Protein AF-A0A933FBD4-F1 (afdb_monomer_lite)

Secondary structure (DSSP, 8-state):
-HHHHHHHHH-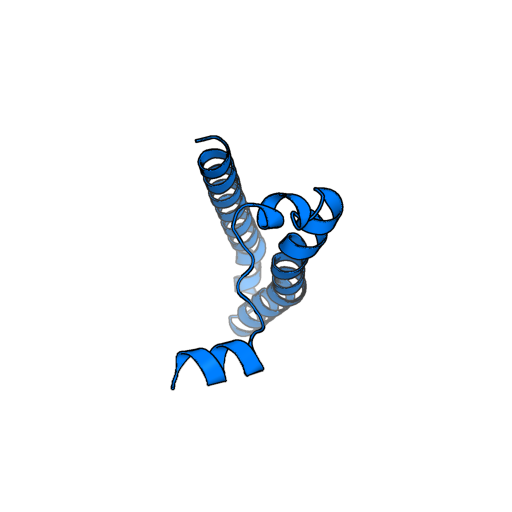SPPPTTGGGTSPPPHHHHHHHHHHHHHHHHHHHHHHHHHHHHHH-GGGGGGHHHHHHHHHHHHHHHHHHHHHHHH-

Sequence (87 aa):
MASSLKRLLLGDPLATAQARHERLGKVTGLAVFASDNLSSVAYATEEILLVLALAGPAAFASTLPIGTAIGLLLVVVATSYWQTVHA

pLDDT: mean 85.13, std 11.84, range [52.12, 98.0]

Foldseek 3Di:
DVVVVVCVVPNDDDDPVCVVVPDDDPVRVCVVVVVVVVVCVVVVLVVVVVVQVVVHDVSVVCSVVVVVVVVVVVVVVVVVVVVVVVD

Radius of gyration: 21.19 Å; chains: 1; bounding box: 60×22×44 Å

Structure (mmCIF, N/CA/C/O backbone):
data_A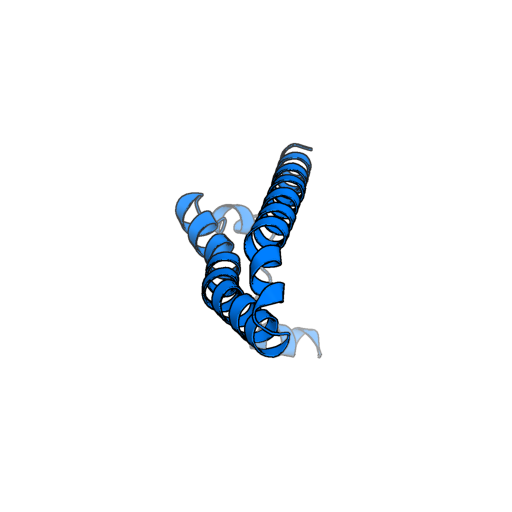F-A0A933FBD4-F1
#
_entry.id   AF-A0A933FBD4-F1
#
loop_
_atom_site.group_PDB
_atom_site.id
_atom_site.type_symbol
_atom_site.label_atom_id
_atom_site.label_alt_id
_atom_site.label_comp_id
_atom_site.label_asym_id
_atom_site.label_entity_id
_atom_site.label_seq_id
_atom_site.pdbx_PDB_ins_code
_atom_site.Cartn_x
_atom_site.Cartn_y
_atom_site.Cartn_z
_atom_site.occupancy
_atom_site.B_iso_or_equiv
_atom_site.auth_seq_id
_atom_site.auth_comp_id
_atom_site.auth_asym_id
_atom_site.auth_atom_id
_atom_site.pdbx_PDB_model_num
ATOM 1 N N . MET A 1 1 ? -44.426 3.529 2.887 1.00 52.12 1 MET A N 1
ATOM 2 C CA . MET A 1 1 ? -44.201 2.435 1.909 1.00 52.12 1 MET A CA 1
ATOM 3 C C . MET A 1 1 ? -42.728 2.072 1.731 1.00 52.12 1 MET A C 1
ATOM 5 O O . MET A 1 1 ? -42.418 0.897 1.850 1.00 52.12 1 MET A O 1
ATOM 9 N N . ALA A 1 2 ? -41.811 3.026 1.519 1.00 61.62 2 ALA A N 1
ATOM 10 C CA . ALA A 1 2 ? -40.389 2.713 1.304 1.00 61.62 2 ALA A CA 1
ATOM 11 C C . ALA A 1 2 ? -39.694 1.987 2.481 1.00 61.62 2 ALA A C 1
ATOM 13 O O . ALA A 1 2 ? -38.835 1.141 2.249 1.00 61.62 2 ALA A O 1
ATOM 14 N N . SER A 1 3 ? -40.074 2.256 3.739 1.00 68.56 3 SER A N 1
ATOM 15 C CA . SER A 1 3 ? -39.440 1.615 4.908 1.00 68.56 3 SER A CA 1
ATOM 16 C C . SER A 1 3 ? -39.793 0.131 5.071 1.00 68.56 3 SER A C 1
ATOM 18 O O . SER A 1 3 ? -38.943 -0.646 5.496 1.00 68.56 3 SER A O 1
ATOM 20 N N . SER A 1 4 ? -41.008 -0.285 4.699 1.00 78.25 4 SER A N 1
ATOM 21 C CA . SER A 1 4 ? -41.448 -1.686 4.790 1.00 78.25 4 SER A CA 1
ATOM 22 C C . SER A 1 4 ? -40.747 -2.573 3.763 1.00 78.25 4 SER A C 1
ATOM 24 O O . SER A 1 4 ? -40.316 -3.670 4.101 1.00 78.25 4 SER A O 1
ATOM 26 N N . LEU A 1 5 ? -40.570 -2.074 2.534 1.00 80.88 5 LEU A N 1
ATOM 27 C CA . LEU A 1 5 ? -39.825 -2.786 1.492 1.00 80.88 5 LEU A CA 1
ATOM 28 C C . LEU A 1 5 ? -38.340 -2.916 1.868 1.00 80.88 5 LEU A C 1
ATOM 30 O O . LEU A 1 5 ? -37.732 -3.966 1.684 1.00 80.88 5 LEU A O 1
ATOM 34 N N . LYS A 1 6 ? -37.776 -1.862 2.471 1.00 76.12 6 LYS A N 1
ATOM 35 C CA . LYS A 1 6 ? -36.394 -1.843 2.958 1.00 76.12 6 LYS A CA 1
ATOM 36 C C . LYS A 1 6 ? -36.167 -2.841 4.104 1.00 76.12 6 LYS A C 1
ATOM 38 O O . LYS A 1 6 ? -35.167 -3.545 4.082 1.00 76.12 6 LYS A O 1
ATOM 43 N N . ARG A 1 7 ? -37.109 -2.959 5.052 1.00 79.81 7 ARG A N 1
ATOM 44 C CA . ARG A 1 7 ? -37.068 -3.973 6.131 1.00 79.81 7 ARG A CA 1
ATOM 45 C C . ARG A 1 7 ? -37.180 -5.404 5.614 1.00 79.81 7 ARG A C 1
ATOM 47 O O . ARG A 1 7 ? -36.542 -6.286 6.168 1.00 79.81 7 ARG A O 1
ATOM 54 N N . LEU A 1 8 ? -37.964 -5.637 4.562 1.00 84.25 8 LEU A N 1
ATOM 55 C CA . LEU A 1 8 ? -38.089 -6.971 3.972 1.00 84.25 8 LEU A CA 1
ATOM 56 C C . LEU A 1 8 ? -36.788 -7.424 3.289 1.00 84.25 8 LEU A C 1
ATOM 58 O O . LEU A 1 8 ? -36.444 -8.597 3.358 1.00 84.25 8 LEU A O 1
ATOM 62 N N . LEU A 1 9 ? -36.070 -6.499 2.643 1.00 84.19 9 LEU A N 1
ATOM 63 C CA . LEU A 1 9 ? -34.839 -6.802 1.906 1.00 84.19 9 LEU A CA 1
ATOM 64 C C . LEU A 1 9 ? -33.578 -6.817 2.782 1.00 84.19 9 LEU A C 1
ATOM 66 O O . LEU A 1 9 ? -32.694 -7.630 2.541 1.00 84.19 9 LEU A O 1
ATOM 70 N N . LEU A 1 10 ? -33.472 -5.910 3.760 1.00 81.19 10 LEU A N 1
ATOM 71 C CA . LEU A 1 10 ? -32.270 -5.753 4.594 1.00 81.19 10 LEU A CA 1
ATOM 72 C C . LEU A 1 10 ? -32.412 -6.319 6.016 1.00 81.19 10 LEU A C 1
ATOM 74 O O . LEU A 1 10 ? -31.413 -6.418 6.721 1.00 81.19 10 LEU A O 1
ATOM 78 N N . GLY A 1 11 ? -33.621 -6.687 6.444 1.00 78.25 11 GLY A N 1
ATOM 79 C CA . GLY A 1 11 ? -33.898 -7.106 7.818 1.00 78.25 11 GLY A CA 1
ATOM 80 C C . GLY A 1 11 ? -34.136 -5.940 8.784 1.00 78.25 11 GLY A C 1
ATOM 81 O O . GLY A 1 11 ? -34.168 -4.764 8.402 1.00 78.25 11 GLY A O 1
ATOM 82 N N . ASP A 1 12 ? -34.365 -6.279 10.053 1.00 76.19 12 ASP A N 1
ATOM 83 C CA . ASP A 1 12 ? -34.578 -5.298 11.116 1.00 76.19 12 ASP A CA 1
ATOM 84 C C . ASP A 1 12 ? -33.270 -4.572 11.476 1.00 76.19 12 ASP A C 1
ATOM 86 O O . ASP A 1 12 ? -32.217 -5.206 11.567 1.00 76.19 12 ASP A O 1
ATOM 90 N N . PRO A 1 13 ? -33.303 -3.243 11.698 1.00 67.06 13 PRO A N 1
ATOM 91 C CA . PRO A 1 13 ? -32.119 -2.509 12.119 1.00 67.06 13 PRO A CA 1
ATOM 92 C C . PRO A 1 13 ? -31.638 -3.022 13.482 1.00 67.06 13 PRO A C 1
ATOM 94 O O . PRO A 1 13 ? -32.404 -3.060 14.446 1.00 67.06 13 PRO A O 1
ATOM 97 N N . LEU A 1 14 ? -30.355 -3.378 13.564 1.00 65.00 14 LEU A N 1
ATOM 98 C CA . LEU A 1 14 ? -29.696 -3.745 14.815 1.00 65.00 14 LEU A CA 1
ATOM 99 C C . LEU A 1 14 ? -29.782 -2.576 15.798 1.00 65.00 14 LEU A C 1
ATOM 101 O O . LEU A 1 14 ? -29.265 -1.488 15.524 1.00 65.00 14 LEU A O 1
ATOM 105 N N . ALA A 1 15 ? -30.428 -2.780 16.951 1.00 69.75 15 ALA A N 1
ATOM 106 C CA . ALA A 1 15 ? -30.446 -1.743 17.968 1.00 69.75 15 ALA A CA 1
ATOM 107 C C . ALA A 1 15 ? -29.024 -1.575 18.515 1.00 69.75 15 ALA A C 1
ATOM 109 O O . ALA A 1 15 ? -28.296 -2.543 18.741 1.00 69.75 15 ALA A O 1
ATOM 110 N N . THR A 1 16 ? -28.623 -0.332 18.770 1.00 62.03 16 THR A N 1
ATOM 111 C CA . THR A 1 16 ? -27.261 0.047 19.185 1.00 62.03 16 THR A CA 1
ATOM 112 C C . THR A 1 16 ? -26.754 -0.736 20.409 1.00 62.03 16 THR A C 1
ATOM 114 O O . THR A 1 16 ? -25.550 -0.910 20.589 1.00 62.03 16 THR A O 1
ATOM 117 N N . ALA A 1 17 ? -27.664 -1.262 21.237 1.00 60.94 17 ALA A N 1
ATOM 118 C CA . ALA A 1 17 ? -27.358 -2.133 22.370 1.00 60.94 17 ALA A CA 1
ATOM 119 C C . ALA A 1 17 ? -26.847 -3.535 21.964 1.00 60.94 17 ALA A C 1
ATOM 121 O O . ALA A 1 17 ? -25.962 -4.068 22.636 1.00 60.94 17 ALA A O 1
ATOM 122 N N . GLN A 1 18 ? -27.348 -4.113 20.865 1.00 59.00 18 GLN A N 1
ATOM 123 C CA . GLN A 1 18 ? -26.934 -5.426 20.345 1.00 59.00 18 GLN A CA 1
ATOM 124 C C . GLN A 1 18 ? -25.615 -5.361 19.559 1.00 59.00 18 GLN A C 1
ATOM 126 O O . GLN A 1 18 ? -24.853 -6.325 19.560 1.00 59.00 18 GLN A O 1
ATOM 131 N N . ALA A 1 19 ? -25.264 -4.197 19.001 1.00 60.22 19 ALA A N 1
ATOM 132 C CA . ALA A 1 19 ? -24.024 -3.993 18.243 1.00 60.22 19 ALA A CA 1
ATOM 133 C C . ALA A 1 19 ? -22.734 -4.275 19.044 1.00 60.22 19 ALA A C 1
ATOM 135 O O . ALA A 1 19 ? -21.683 -4.534 18.464 1.00 60.22 19 ALA A O 1
ATOM 136 N N . ARG A 1 20 ? -22.780 -4.244 20.387 1.00 57.38 20 ARG A N 1
ATOM 137 C CA . ARG A 1 20 ? -21.633 -4.640 21.229 1.00 57.38 20 ARG A CA 1
ATOM 138 C C . ARG A 1 20 ? -21.365 -6.146 21.222 1.00 57.38 20 ARG A C 1
ATOM 140 O O . ARG A 1 20 ? -20.223 -6.530 21.440 1.00 57.38 20 ARG A O 1
ATOM 147 N N . HIS A 1 21 ? -22.393 -6.964 21.001 1.00 60.47 21 HIS A N 1
ATOM 148 C CA . HIS A 1 21 ? -22.300 -8.427 21.038 1.00 60.47 21 HIS A CA 1
ATOM 149 C C . HIS A 1 21 ? -21.947 -9.016 19.663 1.00 60.47 21 HIS A C 1
ATOM 151 O O . HIS A 1 21 ? -21.424 -10.120 19.599 1.00 60.47 21 HIS A O 1
ATOM 157 N N . GLU A 1 22 ? -22.145 -8.255 18.581 1.00 63.69 22 GLU A N 1
ATOM 158 C CA . GLU A 1 22 ? -21.721 -8.616 17.217 1.00 63.69 22 GLU A CA 1
ATOM 159 C C . GLU A 1 22 ? -20.303 -8.141 16.850 1.00 63.69 22 GLU A C 1
ATOM 161 O O . GLU A 1 22 ? -19.860 -8.289 15.711 1.00 63.69 22 GLU A O 1
ATOM 166 N N . ARG A 1 23 ? -19.548 -7.558 17.793 1.00 68.38 23 ARG A N 1
ATOM 167 C CA . ARG A 1 23 ? -18.169 -7.136 17.515 1.00 68.38 23 ARG A CA 1
ATOM 168 C C . ARG A 1 23 ? -17.306 -8.356 17.207 1.00 68.38 23 ARG A C 1
ATOM 170 O O . ARG A 1 23 ? -17.100 -9.208 18.069 1.00 68.38 23 ARG A O 1
ATOM 177 N N . LEU A 1 24 ? -16.749 -8.391 15.997 1.00 73.56 24 LEU A N 1
ATOM 178 C CA . LEU A 1 24 ? -15.735 -9.367 15.609 1.00 73.56 24 LEU A CA 1
ATOM 179 C C . LEU A 1 24 ? -14.597 -9.355 16.640 1.00 73.56 24 LEU A C 1
ATOM 181 O O . LEU A 1 24 ? -14.029 -8.305 16.953 1.00 73.56 24 LEU A O 1
ATOM 185 N N . GLY A 1 25 ? -14.257 -10.534 17.167 1.00 80.88 25 GLY A N 1
ATOM 186 C CA . GLY A 1 25 ? -13.094 -10.693 18.036 1.00 80.88 25 GLY A CA 1
ATOM 187 C C . GLY A 1 25 ? -11.819 -10.284 17.299 1.00 80.88 25 GLY A C 1
ATOM 188 O O . GLY A 1 25 ? -11.775 -10.325 16.072 1.00 80.88 25 GLY A O 1
ATOM 189 N N . LYS A 1 26 ? -10.763 -9.905 18.029 1.00 80.56 26 LYS A N 1
ATOM 190 C CA . LYS A 1 26 ? -9.528 -9.343 17.443 1.00 80.56 26 LYS A CA 1
ATOM 191 C C . LYS A 1 26 ? -8.962 -10.179 16.289 1.00 80.56 26 LYS A C 1
ATOM 193 O O . LYS A 1 26 ? -8.572 -9.616 15.277 1.00 80.56 26 LYS A O 1
ATOM 198 N N . VAL A 1 27 ? -8.960 -11.507 16.425 1.00 84.75 27 VAL A N 1
ATOM 199 C CA . VAL A 1 27 ? -8.430 -12.435 15.409 1.00 84.75 27 VAL A CA 1
ATOM 200 C C . VAL A 1 27 ? -9.300 -12.453 14.152 1.00 84.75 27 VAL A C 1
ATOM 202 O O . VAL A 1 27 ? -8.799 -12.261 13.051 1.00 84.75 27 VAL A O 1
ATOM 205 N N . THR A 1 28 ? -10.611 -12.632 14.309 1.00 84.12 28 THR A N 1
ATOM 206 C CA . THR A 1 28 ? -11.571 -12.626 13.194 1.00 84.12 28 THR A CA 1
ATOM 207 C C . THR A 1 28 ? -11.678 -11.258 12.529 1.00 84.12 28 THR A C 1
ATOM 209 O O . THR A 1 28 ? -11.739 -11.180 11.309 1.00 84.12 28 THR A O 1
ATOM 212 N N . GLY A 1 29 ? -11.640 -10.175 13.308 1.00 85.31 29 GLY A N 1
ATOM 213 C CA . GLY A 1 29 ? -11.603 -8.814 12.784 1.00 85.31 29 GLY A CA 1
ATOM 214 C C . GLY A 1 29 ? -10.337 -8.581 11.969 1.00 85.31 29 GLY A C 1
ATOM 215 O O . GLY A 1 29 ? -10.426 -8.133 10.833 1.00 85.31 29 GLY A O 1
ATOM 216 N N . LEU A 1 30 ? -9.171 -8.969 12.498 1.00 85.25 30 LEU A N 1
ATOM 217 C CA . LEU A 1 30 ? -7.910 -8.870 11.766 1.00 85.25 30 LEU A CA 1
ATOM 218 C C . LEU A 1 30 ? -7.954 -9.665 10.458 1.00 85.25 30 LEU A C 1
ATOM 220 O O . LEU A 1 30 ? -7.574 -9.126 9.431 1.00 85.25 30 LEU A O 1
ATOM 224 N N . ALA A 1 31 ? -8.447 -10.906 10.475 1.00 85.88 31 ALA A N 1
ATOM 225 C CA . ALA A 1 31 ? -8.541 -11.731 9.271 1.00 85.88 31 ALA A CA 1
ATOM 226 C C . ALA A 1 31 ? -9.435 -11.093 8.194 1.00 85.88 31 ALA A C 1
ATOM 228 O O . ALA A 1 31 ? -9.044 -11.026 7.030 1.00 85.88 31 ALA A O 1
ATOM 229 N N . VAL A 1 32 ? -10.604 -10.576 8.585 1.00 85.88 32 VAL A N 1
ATOM 230 C CA . VAL A 1 32 ? -11.543 -9.926 7.659 1.00 85.88 32 VAL A CA 1
ATOM 231 C C . VAL A 1 32 ? -10.951 -8.633 7.091 1.00 85.88 32 VAL A C 1
ATOM 233 O O . VAL A 1 32 ? -10.954 -8.449 5.878 1.00 85.88 32 VAL A O 1
ATOM 236 N N . PHE A 1 33 ? -10.389 -7.762 7.934 1.00 82.06 33 PHE A N 1
ATOM 237 C CA . PHE A 1 33 ? -9.820 -6.487 7.479 1.00 82.06 33 PHE A CA 1
ATOM 238 C C . PHE A 1 33 ? -8.489 -6.647 6.728 1.00 82.06 33 PHE A C 1
ATOM 240 O O . PHE A 1 33 ? -8.172 -5.833 5.865 1.00 82.06 33 PHE A O 1
ATOM 247 N N . AL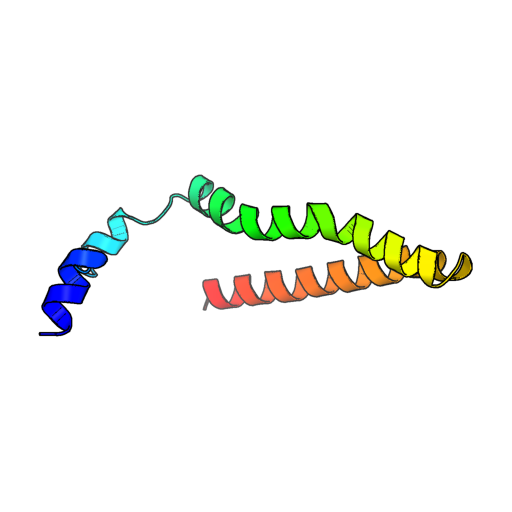A A 1 34 ? -7.710 -7.693 7.014 1.00 84.62 34 ALA A N 1
ATOM 248 C CA . ALA A 1 34 ? -6.470 -7.979 6.294 1.00 84.62 34 ALA A CA 1
ATOM 249 C C . ALA A 1 34 ? -6.720 -8.589 4.908 1.00 84.62 34 ALA A C 1
ATOM 251 O O . ALA A 1 34 ? -5.866 -8.448 4.034 1.00 84.62 34 ALA A O 1
ATOM 252 N N . SER A 1 35 ? -7.867 -9.243 4.691 1.00 88.06 35 SER A N 1
ATOM 253 C CA . SER A 1 35 ? -8.185 -9.907 3.421 1.00 88.06 35 SER A CA 1
ATOM 254 C C . SER A 1 35 ? -8.203 -8.947 2.226 1.00 88.06 35 SER A C 1
ATOM 256 O O . SER A 1 35 ? -7.768 -9.330 1.143 1.00 88.06 35 SER A O 1
ATOM 258 N N . ASP A 1 36 ? -8.678 -7.714 2.417 1.00 83.81 36 ASP A N 1
ATOM 259 C CA . ASP A 1 36 ? -8.725 -6.684 1.368 1.00 83.81 36 ASP A CA 1
ATOM 260 C C . ASP A 1 36 ? -7.312 -6.271 0.923 1.00 83.81 36 ASP A C 1
ATOM 262 O O . ASP A 1 36 ? -6.954 -6.362 -0.253 1.00 83.81 36 ASP A O 1
ATOM 266 N N . ASN A 1 37 ? -6.451 -5.945 1.893 1.00 82.50 37 ASN A N 1
ATOM 267 C CA . ASN A 1 37 ? -5.054 -5.614 1.622 1.00 82.50 37 ASN A CA 1
ATOM 268 C C . ASN A 1 37 ? -4.294 -6.789 0.996 1.00 82.50 37 ASN A C 1
ATOM 270 O O . ASN A 1 37 ? -3.576 -6.583 0.020 1.00 82.50 37 ASN A O 1
ATOM 274 N N . LEU A 1 38 ? -4.466 -8.011 1.518 1.00 82.88 38 LEU A N 1
ATOM 275 C CA . LEU A 1 38 ? -3.787 -9.209 1.015 1.00 82.88 38 LEU A CA 1
ATOM 276 C C . LEU A 1 38 ? -4.149 -9.496 -0.449 1.00 82.88 38 LEU A C 1
ATOM 278 O O . LEU A 1 38 ? -3.276 -9.855 -1.238 1.00 82.88 38 LEU A O 1
ATOM 282 N N . SER A 1 39 ? -5.416 -9.285 -0.820 1.00 83.19 39 SER A N 1
ATOM 283 C CA . SER A 1 39 ? -5.866 -9.428 -2.206 1.00 83.19 39 SER A CA 1
ATOM 284 C C . SER A 1 39 ? -5.206 -8.408 -3.138 1.00 83.19 39 SER A C 1
ATOM 286 O O . SER A 1 39 ? -4.886 -8.748 -4.274 1.00 83.19 39 SER A O 1
ATOM 288 N N . SER A 1 40 ? -4.981 -7.174 -2.678 1.00 81.25 40 SER A N 1
ATOM 289 C CA . SER A 1 40 ? -4.353 -6.117 -3.481 1.00 81.25 40 SER A CA 1
ATOM 290 C C . SER A 1 40 ? -2.856 -6.370 -3.708 1.00 81.25 40 SER A C 1
ATOM 292 O O . SER A 1 40 ? -2.373 -6.289 -4.840 1.00 81.25 40 SER A O 1
ATOM 294 N N . VAL A 1 41 ? -2.110 -6.770 -2.667 1.00 84.50 41 VAL A N 1
ATOM 295 C CA . VAL A 1 41 ? -0.662 -7.040 -2.805 1.00 84.50 41 VAL A CA 1
ATOM 296 C C . VAL A 1 41 ? -0.344 -8.290 -3.623 1.00 84.50 41 VAL A C 1
ATOM 298 O O . VAL A 1 41 ? 0.713 -8.339 -4.254 1.00 84.50 41 VAL A O 1
ATOM 301 N N . ALA A 1 42 ? -1.248 -9.275 -3.659 1.00 83.94 42 ALA A N 1
ATOM 302 C CA . ALA A 1 42 ? -1.062 -10.488 -4.454 1.00 83.94 42 ALA A CA 1
ATOM 303 C C . ALA A 1 42 ? -0.910 -10.189 -5.956 1.00 83.94 42 ALA A C 1
ATOM 305 O O . ALA A 1 42 ? -0.124 -10.850 -6.626 1.00 83.94 42 ALA A O 1
ATOM 306 N N . TYR A 1 43 ? -1.618 -9.176 -6.465 1.00 85.50 43 TYR A N 1
ATOM 307 C CA . TYR A 1 43 ? -1.602 -8.808 -7.884 1.00 85.50 43 TYR A CA 1
ATOM 308 C C . TYR A 1 43 ? -0.709 -7.597 -8.191 1.00 85.50 43 TYR A C 1
ATOM 310 O O . TYR A 1 43 ? -0.094 -7.527 -9.254 1.00 85.50 43 TYR A O 1
ATOM 318 N N . ALA A 1 44 ? -0.580 -6.654 -7.250 1.00 87.50 44 ALA A N 1
ATOM 319 C CA . ALA A 1 44 ? 0.136 -5.397 -7.476 1.00 87.50 44 ALA A CA 1
ATOM 320 C C . ALA A 1 44 ? 1.592 -5.592 -7.929 1.00 87.50 44 ALA A C 1
ATOM 322 O O . ALA A 1 44 ? 2.086 -4.846 -8.772 1.00 87.50 44 ALA A O 1
ATOM 323 N N . THR A 1 45 ? 2.285 -6.591 -7.379 1.00 88.19 45 THR A N 1
ATOM 324 C CA . THR A 1 45 ? 3.708 -6.816 -7.670 1.00 88.19 45 THR A CA 1
ATOM 325 C C . THR A 1 45 ? 3.936 -7.211 -9.129 1.00 88.19 45 THR A C 1
ATOM 327 O O . THR A 1 45 ? 4.852 -6.698 -9.771 1.00 88.19 45 THR A O 1
ATOM 330 N N . GLU A 1 46 ? 3.094 -8.099 -9.658 1.00 91.56 46 GLU 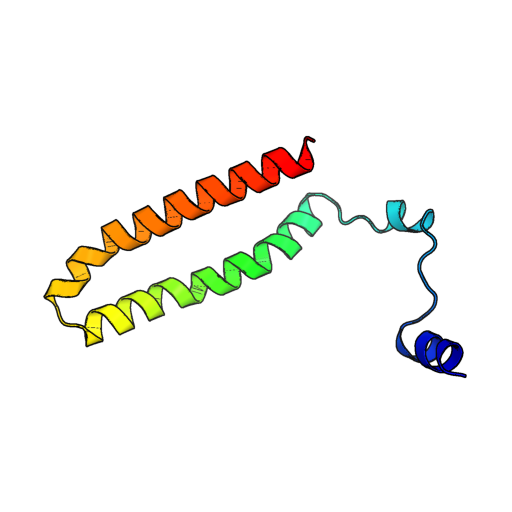A N 1
ATOM 331 C CA . GLU A 1 46 ? 3.189 -8.572 -11.040 1.00 91.56 46 GLU A CA 1
ATOM 332 C C . GLU A 1 46 ? 2.825 -7.461 -12.027 1.00 91.56 46 GLU A C 1
ATOM 334 O O . GLU A 1 46 ? 3.567 -7.222 -12.978 1.00 91.56 46 GLU A O 1
ATOM 339 N N . GLU A 1 47 ? 1.765 -6.702 -11.745 1.00 93.88 47 GLU A N 1
ATOM 340 C CA . GLU A 1 47 ? 1.366 -5.558 -12.570 1.00 93.88 47 GLU A CA 1
ATOM 341 C C . GLU A 1 47 ? 2.438 -4.472 -12.653 1.00 93.88 47 GLU A C 1
ATOM 343 O O . GLU A 1 47 ? 2.733 -3.967 -13.737 1.00 93.88 47 GLU A O 1
ATOM 348 N N . ILE A 1 48 ? 3.078 -4.131 -11.529 1.00 93.62 48 ILE A N 1
ATOM 349 C CA . ILE A 1 48 ? 4.170 -3.150 -11.531 1.00 93.62 48 ILE A CA 1
ATOM 350 C C . ILE A 1 48 ? 5.305 -3.637 -12.437 1.00 93.62 48 ILE A C 1
ATOM 352 O O . ILE A 1 48 ? 5.806 -2.870 -13.259 1.00 93.62 48 ILE A O 1
ATOM 356 N N . LEU A 1 49 ? 5.701 -4.907 -12.326 1.00 94.56 49 LEU A N 1
ATOM 357 C CA . LEU A 1 49 ? 6.770 -5.466 -13.153 1.00 94.56 49 LEU A CA 1
ATOM 358 C C . LEU A 1 49 ? 6.385 -5.534 -14.633 1.00 94.56 49 LEU A C 1
ATOM 360 O O . LEU A 1 49 ? 7.230 -5.244 -15.477 1.00 94.56 49 LEU A O 1
ATOM 364 N N . LEU A 1 50 ? 5.131 -5.859 -14.951 1.00 95.75 50 LEU A N 1
ATOM 365 C CA . LEU A 1 50 ? 4.612 -5.861 -16.318 1.00 95.75 50 LEU A CA 1
ATOM 366 C C . LEU A 1 50 ? 4.707 -4.460 -16.937 1.00 95.75 50 LEU A C 1
ATOM 368 O O . LEU A 1 50 ? 5.252 -4.295 -18.028 1.00 95.75 50 LEU A O 1
ATOM 372 N N . VAL A 1 51 ? 4.238 -3.434 -16.224 1.00 95.75 51 VAL A N 1
ATOM 373 C CA . VAL A 1 51 ? 4.299 -2.041 -16.690 1.00 95.75 51 VAL A CA 1
ATOM 374 C C . VAL A 1 51 ? 5.746 -1.576 -16.862 1.00 95.75 51 VAL A C 1
ATOM 376 O O . VAL A 1 51 ? 6.072 -0.943 -17.867 1.00 95.75 51 VAL A O 1
ATOM 379 N N . LEU A 1 52 ? 6.641 -1.920 -15.931 1.00 96.25 52 LEU A N 1
ATOM 380 C CA . LEU A 1 52 ? 8.067 -1.609 -16.061 1.00 96.25 52 LEU A CA 1
ATOM 381 C C . LEU A 1 52 ? 8.708 -2.346 -17.244 1.00 96.25 52 LEU A C 1
ATOM 383 O O . LEU A 1 52 ? 9.510 -1.754 -17.962 1.00 96.25 52 LEU A O 1
ATOM 387 N N . ALA A 1 53 ? 8.323 -3.598 -17.500 1.00 96.12 53 ALA A N 1
ATOM 388 C CA . ALA A 1 53 ? 8.791 -4.351 -18.660 1.00 96.12 53 ALA A CA 1
ATOM 389 C C . ALA A 1 53 ? 8.387 -3.668 -19.975 1.00 96.12 53 ALA A C 1
ATOM 391 O O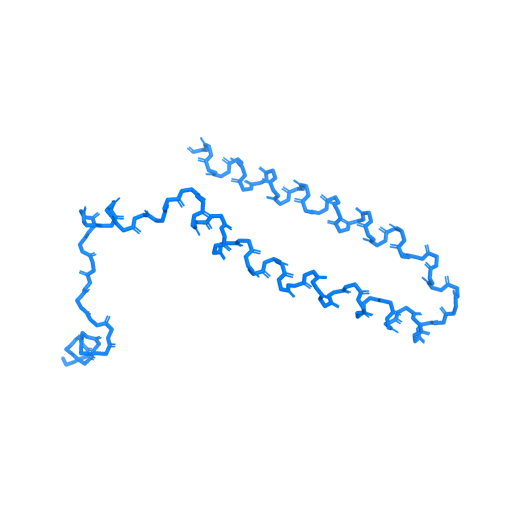 . ALA A 1 53 ? 9.214 -3.549 -20.879 1.00 96.12 53 ALA A O 1
ATOM 392 N N . LEU A 1 54 ? 7.149 -3.164 -20.058 1.00 97.25 54 LEU A N 1
ATOM 393 C CA . LEU A 1 54 ? 6.659 -2.387 -21.203 1.00 97.25 54 LEU A CA 1
ATOM 394 C C . LEU A 1 54 ? 7.393 -1.047 -21.360 1.00 97.25 54 LEU A C 1
ATOM 396 O O . LEU A 1 54 ? 7.620 -0.603 -22.484 1.00 97.25 54 LEU A O 1
ATOM 400 N N . ALA A 1 55 ? 7.797 -0.417 -20.254 1.00 95.69 55 ALA A N 1
ATOM 401 C CA . ALA A 1 55 ? 8.613 0.800 -20.259 1.00 95.69 55 ALA A CA 1
ATOM 402 C C . ALA A 1 55 ? 10.081 0.549 -20.670 1.00 95.69 55 ALA A C 1
ATOM 404 O O . ALA A 1 55 ? 10.791 1.483 -21.048 1.00 95.69 55 ALA A O 1
ATOM 405 N N . GLY A 1 56 ? 10.529 -0.709 -20.632 1.00 96.50 56 GLY A N 1
ATOM 406 C CA . GLY A 1 56 ? 11.827 -1.169 -21.113 1.00 96.50 56 GLY A CA 1
ATOM 407 C C . GLY A 1 56 ? 12.823 -1.532 -20.000 1.00 96.50 56 GLY A C 1
ATOM 408 O O . GLY A 1 56 ? 12.631 -1.194 -18.833 1.00 96.50 56 GLY A O 1
ATOM 409 N N . PRO A 1 57 ? 13.947 -2.197 -20.339 1.00 93.38 57 PRO A N 1
ATOM 410 C CA . PRO A 1 57 ? 14.828 -2.833 -19.350 1.00 93.38 57 PRO A CA 1
ATOM 411 C C . PRO A 1 57 ? 15.435 -1.883 -18.309 1.00 93.38 57 PRO A C 1
ATOM 413 O O . PRO A 1 57 ? 15.660 -2.275 -17.167 1.00 93.38 57 PRO A O 1
ATOM 416 N N . ALA A 1 58 ? 15.685 -0.624 -18.680 1.00 95.62 58 ALA A N 1
ATOM 417 C CA . ALA A 1 58 ? 16.218 0.377 -17.757 1.00 95.62 58 ALA A CA 1
ATOM 418 C C . ALA A 1 58 ? 15.225 0.737 -16.633 1.00 95.62 58 ALA A C 1
ATOM 420 O O . ALA A 1 58 ? 15.648 1.124 -15.544 1.00 95.62 58 ALA A O 1
ATOM 421 N N . ALA A 1 59 ? 13.917 0.572 -16.863 1.00 95.50 59 ALA A N 1
ATOM 422 C CA . ALA A 1 59 ? 12.876 0.913 -15.899 1.00 95.50 59 ALA A CA 1
ATOM 423 C C . ALA A 1 59 ? 12.854 -0.030 -14.683 1.00 95.50 59 ALA A C 1
ATOM 425 O O . ALA A 1 59 ? 12.418 0.370 -13.606 1.00 95.50 59 ALA A O 1
ATOM 426 N N . PHE A 1 60 ? 13.399 -1.249 -14.788 1.00 95.75 60 PHE A N 1
ATOM 427 C CA . PHE A 1 60 ? 13.496 -2.162 -13.642 1.00 95.75 60 PHE A CA 1
ATOM 428 C C . PHE A 1 60 ? 14.344 -1.605 -12.492 1.00 95.75 60 PHE A C 1
ATOM 430 O O . PHE A 1 60 ? 14.120 -1.981 -11.339 1.00 95.75 60 PHE A O 1
ATOM 437 N N . ALA A 1 61 ? 15.254 -0.661 -12.760 1.00 95.81 61 ALA A N 1
ATOM 438 C CA . ALA A 1 61 ? 15.989 0.054 -11.717 1.00 95.81 61 ALA A CA 1
ATOM 439 C C . ALA A 1 61 ? 15.058 0.837 -10.764 1.00 95.81 61 ALA A C 1
ATOM 441 O O . ALA A 1 61 ? 15.414 1.076 -9.610 1.00 95.81 61 ALA A O 1
ATOM 442 N N . SER A 1 62 ? 13.846 1.189 -11.209 1.00 95.62 62 SER A N 1
ATOM 443 C CA . SER A 1 62 ? 12.828 1.867 -10.400 1.00 95.62 62 SER A CA 1
ATOM 444 C C . SER A 1 62 ? 12.073 0.938 -9.445 1.00 95.62 62 SER A C 1
ATOM 446 O O . SER A 1 62 ? 11.374 1.439 -8.568 1.00 95.62 62 SER A O 1
ATOM 448 N N . THR A 1 63 ? 12.240 -0.386 -9.538 1.00 94.12 63 THR A N 1
ATOM 449 C CA . THR A 1 63 ? 11.526 -1.362 -8.689 1.00 94.12 63 THR A CA 1
ATOM 450 C C . THR A 1 63 ? 11.754 -1.105 -7.197 1.00 94.12 63 THR A C 1
ATOM 452 O O . THR A 1 63 ? 10.797 -0.997 -6.431 1.00 94.12 63 THR A O 1
ATOM 455 N N . LEU A 1 64 ? 13.018 -0.958 -6.777 1.00 94.94 64 LEU A N 1
ATOM 456 C CA . LEU A 1 64 ? 13.364 -0.701 -5.374 1.00 94.94 64 LEU A CA 1
ATOM 457 C C . LEU A 1 64 ? 12.855 0.670 -4.884 1.00 94.94 64 LEU A C 1
ATOM 459 O O . LEU A 1 64 ? 12.222 0.709 -3.825 1.00 94.94 64 LEU A O 1
ATOM 463 N N . PRO A 1 65 ? 13.055 1.783 -5.621 1.00 96.38 65 PRO A N 1
ATOM 464 C CA . PRO A 1 65 ? 12.445 3.068 -5.282 1.00 96.38 65 PRO A CA 1
ATOM 465 C C . PRO A 1 65 ? 10.920 3.016 -5.133 1.00 96.38 65 PRO A C 1
ATOM 467 O O . PRO A 1 65 ? 10.397 3.524 -4.143 1.00 96.38 65 PRO A O 1
ATOM 470 N N . ILE A 1 66 ? 10.211 2.371 -6.068 1.00 95.50 66 ILE A N 1
ATOM 471 C CA . ILE A 1 66 ? 8.745 2.242 -6.034 1.00 95.50 66 ILE A CA 1
ATOM 472 C C . ILE A 1 66 ? 8.312 1.450 -4.798 1.00 95.50 66 ILE A C 1
ATOM 474 O O . ILE A 1 66 ? 7.476 1.924 -4.031 1.00 95.50 66 ILE A O 1
ATOM 478 N N . GLY A 1 67 ? 8.918 0.284 -4.558 1.00 93.75 67 GLY A N 1
ATOM 479 C CA . GLY A 1 67 ? 8.610 -0.538 -3.386 1.00 93.75 67 GLY A CA 1
ATOM 480 C C . GLY A 1 67 ? 8.862 0.201 -2.069 1.00 93.75 67 GLY A C 1
ATOM 481 O O . GLY A 1 67 ? 8.051 0.134 -1.147 1.00 93.75 67 GLY A O 1
ATOM 482 N N . THR A 1 68 ? 9.942 0.982 -2.004 1.00 96.69 68 THR A N 1
ATOM 483 C CA . THR A 1 68 ? 10.275 1.794 -0.825 1.00 96.69 68 THR A CA 1
ATOM 484 C C . THR A 1 68 ? 9.258 2.915 -0.612 1.00 96.69 68 THR A C 1
ATOM 486 O O . THR A 1 68 ? 8.811 3.132 0.513 1.00 96.69 68 THR A O 1
ATOM 489 N N . ALA A 1 69 ? 8.844 3.602 -1.681 1.00 97.00 69 ALA A N 1
ATOM 490 C CA . ALA A 1 69 ? 7.825 4.648 -1.619 1.00 97.00 69 ALA A CA 1
ATOM 491 C C . ALA A 1 69 ? 6.469 4.102 -1.139 1.00 97.00 69 ALA A C 1
ATOM 493 O O . ALA A 1 69 ? 5.843 4.702 -0.265 1.00 97.00 69 ALA A O 1
ATOM 494 N N . ILE A 1 70 ? 6.051 2.935 -1.644 1.00 94.44 70 ILE A N 1
ATOM 495 C CA . ILE A 1 70 ? 4.839 2.240 -1.185 1.00 94.44 70 ILE A CA 1
ATOM 496 C C . ILE A 1 70 ? 4.971 1.857 0.295 1.00 94.44 70 ILE A C 1
ATOM 498 O O . ILE A 1 70 ? 4.063 2.122 1.079 1.00 94.44 70 ILE A O 1
ATOM 502 N N . GLY A 1 71 ? 6.109 1.290 0.707 1.00 94.38 71 GLY A N 1
ATOM 503 C CA . GLY A 1 71 ? 6.359 0.929 2.105 1.00 94.38 71 GLY A CA 1
ATOM 504 C C . GLY A 1 71 ? 6.273 2.128 3.055 1.00 94.38 71 GLY A C 1
ATOM 505 O O . GLY A 1 71 ? 5.615 2.048 4.091 1.00 94.38 71 GLY A O 1
ATOM 506 N N . LEU A 1 72 ? 6.865 3.266 2.682 1.00 98.00 72 LEU A N 1
ATOM 507 C CA . LEU A 1 72 ? 6.759 4.508 3.452 1.00 98.00 72 LEU A CA 1
ATOM 508 C C . LEU A 1 72 ? 5.313 5.004 3.542 1.00 98.00 72 LEU A C 1
ATOM 510 O O . LEU A 1 72 ? 4.865 5.389 4.622 1.00 98.00 72 LEU A O 1
ATOM 514 N N . LEU A 1 73 ? 4.566 4.955 2.437 1.00 95.94 73 LEU A N 1
ATOM 515 C CA . LEU A 1 73 ? 3.152 5.322 2.429 1.00 95.94 73 LEU A CA 1
ATOM 516 C C . LEU A 1 73 ? 2.339 4.439 3.387 1.00 95.94 73 LEU A C 1
ATOM 518 O O . LEU A 1 73 ? 1.539 4.956 4.166 1.00 95.94 73 LEU A O 1
ATOM 522 N N . LEU A 1 74 ? 2.581 3.125 3.389 1.00 94.25 74 LEU A N 1
ATOM 523 C CA . LEU A 1 74 ? 1.918 2.197 4.307 1.00 94.25 74 LEU A CA 1
ATOM 524 C C . LEU A 1 74 ? 2.236 2.505 5.775 1.00 94.25 74 LEU A C 1
ATOM 526 O O . LEU A 1 74 ? 1.337 2.440 6.609 1.00 94.25 74 LEU A O 1
ATOM 530 N N . VAL A 1 75 ? 3.472 2.899 6.100 1.00 97.06 75 VAL A N 1
ATOM 531 C CA . VAL A 1 75 ? 3.837 3.339 7.460 1.00 97.06 75 VAL A CA 1
ATOM 532 C C . VAL A 1 75 ? 3.044 4.579 7.872 1.00 97.06 75 VAL A C 1
ATOM 534 O O . VAL A 1 75 ? 2.519 4.628 8.988 1.00 97.06 75 VAL A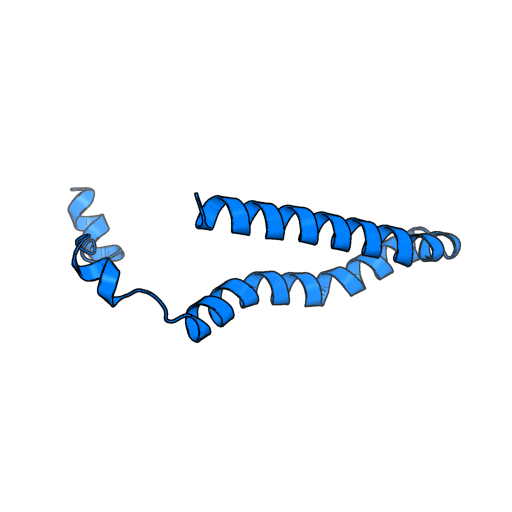 O 1
ATOM 537 N N . VAL A 1 76 ? 2.914 5.567 6.981 1.00 97.75 76 VAL A N 1
ATOM 538 C CA . VAL A 1 76 ? 2.133 6.787 7.243 1.00 97.75 76 VAL A CA 1
ATOM 539 C C . VAL A 1 76 ? 0.665 6.445 7.500 1.00 97.75 76 VAL A C 1
ATOM 541 O O . VAL A 1 76 ? 0.101 6.880 8.504 1.00 97.75 76 VAL A O 1
ATOM 544 N N . VAL A 1 77 ? 0.058 5.626 6.638 1.00 94.75 77 VAL A N 1
ATOM 545 C CA . VAL A 1 77 ? -1.349 5.216 6.764 1.00 94.75 77 VAL A CA 1
ATOM 546 C C . VAL A 1 77 ? -1.579 4.407 8.040 1.00 94.75 77 VAL A C 1
ATOM 548 O O . VAL A 1 77 ? -2.504 4.702 8.796 1.00 94.75 77 VAL A O 1
ATOM 551 N N . ALA A 1 78 ? -0.715 3.433 8.333 1.00 93.31 78 ALA A N 1
ATOM 552 C CA . ALA A 1 78 ? -0.816 2.631 9.549 1.00 93.31 78 ALA A CA 1
ATOM 553 C C . ALA A 1 78 ? -0.717 3.501 10.811 1.00 93.31 78 ALA A C 1
ATOM 555 O O . ALA A 1 78 ? -1.506 3.339 11.742 1.00 93.31 78 ALA A O 1
ATOM 556 N N . THR A 1 79 ? 0.206 4.466 10.821 1.00 97.12 79 THR A N 1
ATOM 557 C CA . THR A 1 79 ? 0.357 5.419 11.929 1.00 97.12 79 THR A CA 1
ATOM 558 C C . THR A 1 79 ? -0.876 6.313 12.064 1.00 97.12 79 THR A C 1
ATOM 560 O O . THR A 1 79 ? -1.347 6.538 13.177 1.00 97.12 79 THR A O 1
ATOM 563 N N . SER A 1 80 ? -1.441 6.780 10.947 1.00 95.94 80 SER A N 1
ATOM 564 C CA . SER A 1 80 ? -2.669 7.579 10.937 1.00 95.94 80 SER A CA 1
ATOM 565 C C . SER A 1 80 ? -3.850 6.810 11.536 1.00 95.94 80 SER A C 1
ATOM 567 O O . SER A 1 80 ? -4.516 7.324 12.434 1.00 95.94 80 SER A O 1
ATOM 569 N N . TYR A 1 81 ? -4.065 5.554 11.134 1.00 93.12 81 TYR A N 1
ATOM 570 C CA . TYR A 1 81 ? -5.115 4.722 11.728 1.00 93.12 81 TYR A CA 1
ATOM 571 C C . TYR A 1 81 ? -4.878 4.442 13.207 1.00 93.12 81 TYR A C 1
ATOM 573 O O . TYR A 1 81 ? -5.823 4.478 13.995 1.00 93.12 81 TYR A O 1
ATOM 581 N N . TRP A 1 82 ? -3.628 4.207 13.606 1.00 93.88 82 TRP A N 1
ATOM 582 C CA . TRP A 1 82 ? -3.294 4.023 15.013 1.00 93.88 82 TRP A CA 1
ATOM 583 C C . TRP A 1 82 ? -3.669 5.253 15.848 1.00 93.88 82 TRP A C 1
ATOM 585 O O . TRP A 1 82 ? -4.276 5.098 16.908 1.00 93.88 82 TRP A O 1
ATOM 595 N N . GLN A 1 83 ? -3.398 6.461 15.342 1.00 95.62 83 GLN A N 1
ATOM 596 C CA . GLN A 1 83 ? -3.796 7.717 15.984 1.00 95.62 83 GLN A CA 1
ATOM 597 C C . GLN A 1 83 ? -5.318 7.855 16.080 1.00 95.62 83 GLN A C 1
ATOM 599 O O . GLN A 1 83 ? -5.827 8.146 17.156 1.00 95.62 83 GLN A O 1
ATOM 604 N N . THR A 1 84 ? -6.056 7.604 14.993 1.00 93.88 84 THR A N 1
ATOM 605 C CA . THR A 1 84 ? -7.526 7.710 14.984 1.00 93.88 84 THR A CA 1
ATOM 606 C C . THR A 1 84 ? -8.196 6.745 15.960 1.00 93.88 84 THR A C 1
ATOM 608 O O . THR A 1 84 ? -9.230 7.077 16.522 1.00 93.88 84 THR A O 1
ATOM 611 N N . VAL A 1 85 ? -7.626 5.556 16.168 1.00 89.12 85 VAL A N 1
ATOM 612 C CA . VAL A 1 85 ? -8.171 4.567 17.113 1.00 89.12 85 VAL A CA 1
ATOM 613 C C . VAL A 1 85 ? -7.882 4.932 18.576 1.00 89.12 85 VAL A C 1
ATOM 615 O O . VAL A 1 85 ? -8.640 4.520 19.452 1.00 89.12 85 VAL A O 1
ATOM 618 N N . HIS A 1 86 ? -6.792 5.656 18.854 1.00 84.69 86 HIS A N 1
ATOM 619 C CA . HIS A 1 86 ? -6.423 6.073 20.216 1.00 84.69 86 HIS A CA 1
ATOM 620 C C . HIS A 1 86 ? -7.029 7.415 20.646 1.00 84.69 86 HIS A C 1
ATOM 622 O O . HIS A 1 86 ? -7.078 7.672 21.849 1.00 84.69 86 HIS A O 1
ATOM 628 N N . ALA A 1 87 ? -7.427 8.261 19.693 1.00 76.38 87 ALA A N 1
ATOM 629 C CA . ALA A 1 87 ? -8.114 9.530 19.936 1.00 76.38 87 ALA A CA 1
ATOM 630 C C . ALA A 1 87 ? -9.560 9.316 20.415 1.00 76.38 87 ALA A C 1
ATOM 632 O O . ALA A 1 87 ? -9.992 10.096 21.294 1.00 76.38 87 ALA A O 1
#